Protein AF-A0A8J7W225-F1 (afdb_monomer_lite)

Structure (mmCIF, N/CA/C/O backbone):
data_AF-A0A8J7W225-F1
#
_entry.id   AF-A0A8J7W225-F1
#
loop_
_atom_site.group_PDB
_atom_site.id
_atom_site.type_symbol
_atom_site.label_atom_id
_atom_site.label_alt_id
_atom_site.label_comp_id
_atom_site.label_asym_id
_atom_site.label_entity_id
_atom_site.label_seq_id
_atom_site.pdbx_PDB_ins_code
_atom_site.Cartn_x
_atom_site.Cartn_y
_atom_site.Cartn_z
_atom_site.occupancy
_atom_site.B_iso_or_equiv
_atom_site.auth_seq_id
_atom_site.auth_comp_id
_atom_site.auth_asym_id
_atom_site.auth_atom_id
_atom_site.pdbx_PDB_model_num
ATOM 1 N N . MET A 1 1 ? 78.471 -32.240 17.361 1.00 36.69 1 MET A N 1
ATOM 2 C CA . MET A 1 1 ? 79.040 -30.989 17.900 1.00 36.69 1 MET A CA 1
ATOM 3 C C . MET A 1 1 ? 78.633 -29.883 16.931 1.00 36.69 1 MET A C 1
ATOM 5 O O . MET A 1 1 ? 79.082 -29.925 15.800 1.00 36.69 1 MET A O 1
ATOM 9 N N . THR A 1 2 ? 77.518 -29.176 17.175 1.00 28.77 2 THR A N 1
ATOM 10 C CA . THR A 1 2 ? 77.484 -27.856 17.869 1.00 28.77 2 THR A CA 1
ATOM 11 C C . THR A 1 2 ? 78.394 -26.857 17.142 1.00 28.77 2 THR A C 1
ATOM 13 O O . THR A 1 2 ? 79.579 -27.136 17.047 1.00 28.77 2 THR A O 1
ATOM 16 N N . GLN A 1 3 ? 77.979 -25.720 16.586 1.00 33.47 3 GLN A N 1
ATOM 17 C CA . GLN A 1 3 ? 77.003 -24.682 16.960 1.00 33.47 3 GLN A CA 1
ATOM 18 C C . GLN A 1 3 ? 76.810 -23.796 15.699 1.00 33.47 3 GLN A C 1
ATOM 20 O O . GLN A 1 3 ? 77.748 -23.644 14.926 1.00 33.47 3 GLN A O 1
ATOM 25 N N . SER A 1 4 ? 75.589 -23.425 15.315 1.00 33.41 4 SER A N 1
ATOM 26 C CA . SER A 1 4 ? 74.851 -22.201 15.698 1.00 33.41 4 SER A CA 1
ATOM 27 C C . SER A 1 4 ? 75.332 -20.892 15.046 1.00 33.41 4 SER A C 1
ATOM 29 O O . SER A 1 4 ? 76.422 -20.417 15.329 1.00 33.41 4 SER A O 1
ATOM 31 N N . ASN A 1 5 ? 74.406 -20.316 14.265 1.00 32.66 5 ASN A N 1
ATOM 32 C CA . ASN A 1 5 ? 74.016 -18.904 14.113 1.00 32.66 5 ASN A CA 1
ATOM 33 C C . ASN A 1 5 ? 75.062 -17.806 13.845 1.00 32.66 5 ASN A C 1
ATOM 35 O O . ASN A 1 5 ? 75.931 -17.542 14.665 1.00 32.66 5 ASN A O 1
ATOM 39 N N . ASN A 1 6 ? 74.783 -16.985 12.820 1.00 37.09 6 ASN A N 1
ATOM 40 C CA . ASN A 1 6 ? 74.367 -15.603 13.088 1.00 37.09 6 ASN A CA 1
ATOM 41 C C . ASN A 1 6 ? 73.538 -14.988 11.951 1.00 37.09 6 ASN A C 1
ATOM 43 O O . ASN A 1 6 ? 73.959 -14.885 10.802 1.00 37.09 6 ASN A O 1
ATOM 47 N N . ILE A 1 7 ? 72.335 -14.586 12.353 1.00 37.78 7 ILE A N 1
ATOM 48 C CA . ILE A 1 7 ? 71.369 -13.740 11.664 1.00 37.78 7 ILE A CA 1
ATOM 49 C C . ILE A 1 7 ? 71.876 -12.299 11.722 1.00 37.78 7 ILE A C 1
ATOM 51 O O . ILE A 1 7 ? 72.241 -11.833 12.795 1.00 37.78 7 ILE A O 1
ATOM 55 N N . SER A 1 8 ? 71.804 -11.596 10.595 1.00 33.78 8 SER A N 1
ATOM 56 C CA . SER A 1 8 ? 71.647 -10.140 10.555 1.00 33.78 8 SER A CA 1
ATOM 57 C C . SER A 1 8 ? 70.844 -9.795 9.311 1.00 33.78 8 SER A C 1
ATOM 59 O O . SER A 1 8 ? 71.401 -9.446 8.274 1.00 33.78 8 SER A O 1
ATOM 61 N N . VAL A 1 9 ? 69.521 -9.926 9.400 1.00 36.88 9 VAL A N 1
ATOM 62 C CA . VAL A 1 9 ? 68.642 -9.161 8.516 1.00 36.88 9 VAL A CA 1
ATOM 63 C C . VAL A 1 9 ? 67.984 -8.105 9.378 1.00 36.88 9 VAL A C 1
ATOM 65 O O . VAL A 1 9 ? 67.333 -8.392 10.379 1.00 36.88 9 VAL A O 1
ATOM 68 N N . ASN A 1 10 ? 68.314 -6.881 8.995 1.00 33.72 10 ASN A N 1
ATOM 69 C CA . ASN A 1 10 ? 68.027 -5.628 9.646 1.00 33.72 10 ASN A CA 1
ATOM 70 C C . ASN A 1 10 ? 66.520 -5.446 9.864 1.00 33.72 10 ASN A C 1
ATOM 72 O O . ASN A 1 10 ? 65.720 -5.556 8.937 1.00 33.72 10 ASN A O 1
ATOM 76 N N . THR A 1 11 ? 66.176 -5.163 11.113 1.00 36.44 11 THR A N 1
ATOM 77 C CA . THR A 1 11 ? 64.874 -4.714 11.587 1.00 36.44 11 THR A CA 1
ATOM 78 C C . THR A 1 11 ? 64.610 -3.304 11.084 1.00 36.44 11 THR A C 1
ATOM 80 O O . THR A 1 11 ? 65.282 -2.375 11.525 1.00 36.44 11 THR A O 1
ATOM 83 N N . ASN A 1 12 ? 63.656 -3.166 10.168 1.00 41.22 12 ASN A N 1
ATOM 84 C CA . ASN A 1 12 ? 62.709 -2.055 10.038 1.00 41.22 12 ASN A CA 1
ATOM 85 C C . ASN A 1 12 ? 62.192 -2.063 8.605 1.00 41.22 12 ASN A C 1
ATOM 87 O O . ASN A 1 12 ? 62.913 -1.647 7.709 1.00 41.22 12 ASN A O 1
ATOM 91 N N . GLU A 1 13 ? 60.962 -2.541 8.408 1.00 35.50 13 GLU A N 1
ATOM 92 C CA . GLU A 1 13 ? 59.914 -1.791 7.709 1.00 35.50 13 GLU A CA 1
ATOM 93 C C . GLU A 1 13 ? 58.644 -2.646 7.552 1.00 35.50 13 GLU A C 1
ATOM 95 O O . GLU A 1 13 ? 58.595 -3.623 6.812 1.00 35.50 13 GLU A O 1
ATOM 100 N N . ILE A 1 14 ? 57.602 -2.170 8.245 1.00 39.72 14 ILE A N 1
ATOM 101 C CA . ILE A 1 14 ? 56.177 -2.301 7.916 1.00 39.72 14 ILE A CA 1
ATOM 102 C C . ILE A 1 14 ? 55.506 -3.618 8.354 1.00 39.72 14 ILE A C 1
ATOM 104 O O . ILE A 1 14 ? 55.041 -4.424 7.553 1.00 39.72 14 ILE A O 1
ATOM 108 N N . GLU A 1 15 ? 55.317 -3.760 9.668 1.00 39.66 15 GLU A N 1
ATOM 109 C CA . GLU A 1 15 ? 54.070 -4.337 10.176 1.00 39.66 15 GLU A CA 1
ATOM 110 C C . GLU A 1 15 ? 52.967 -3.272 10.061 1.00 39.66 15 GLU A C 1
ATOM 112 O O . GLU A 1 15 ? 53.004 -2.243 10.735 1.00 39.66 15 GLU A O 1
ATOM 117 N N . GLN A 1 16 ? 51.964 -3.517 9.218 1.00 41.66 16 GLN A N 1
ATOM 118 C CA . GLN A 1 16 ? 50.632 -2.947 9.410 1.00 41.66 16 GLN A CA 1
ATOM 119 C C . GLN A 1 16 ? 49.623 -4.102 9.412 1.00 41.66 16 GLN A C 1
ATOM 121 O O . GLN A 1 16 ? 49.577 -4.867 8.445 1.00 41.66 16 GLN A O 1
ATOM 126 N N . PRO A 1 17 ? 48.852 -4.286 10.499 1.00 38.38 17 PRO A N 1
ATOM 127 C CA . PRO A 1 17 ? 47.959 -5.425 10.641 1.00 38.38 17 PRO A CA 1
ATOM 128 C C . PRO A 1 17 ? 46.826 -5.354 9.615 1.00 38.38 17 PRO A C 1
ATOM 130 O O . PRO A 1 17 ? 46.255 -4.294 9.354 1.00 38.38 17 PRO A O 1
ATOM 133 N N . LEU A 1 18 ? 46.495 -6.518 9.053 1.00 40.72 18 LEU A N 1
ATOM 134 C CA . LEU A 1 18 ? 45.357 -6.738 8.170 1.00 40.72 18 LEU A CA 1
ATOM 135 C C . LEU A 1 18 ? 44.075 -6.310 8.906 1.00 40.72 18 LEU A C 1
ATOM 137 O O . LEU A 1 18 ? 43.587 -7.014 9.789 1.00 40.72 18 LEU A O 1
ATOM 141 N N . ASN A 1 19 ? 43.568 -5.121 8.578 1.00 47.88 19 ASN A N 1
ATOM 142 C CA . ASN A 1 19 ? 42.389 -4.525 9.196 1.00 47.88 19 ASN A CA 1
ATOM 143 C C . ASN A 1 19 ? 41.147 -5.397 8.923 1.00 47.88 19 ASN A C 1
ATOM 145 O O . ASN A 1 19 ? 40.549 -5.343 7.847 1.00 47.88 19 ASN A O 1
ATOM 149 N N . GLN A 1 20 ? 40.782 -6.221 9.907 1.00 55.41 20 GLN A N 1
ATOM 150 C CA . GLN A 1 20 ? 39.691 -7.200 9.857 1.00 55.41 20 GLN A CA 1
ATOM 151 C C . GLN A 1 20 ? 38.282 -6.580 9.775 1.00 55.41 20 GLN A C 1
ATOM 153 O O . GLN A 1 20 ? 37.309 -7.318 9.623 1.00 55.41 20 GLN A O 1
ATOM 158 N N . GLU A 1 21 ? 38.137 -5.253 9.809 1.00 46.09 21 GLU A N 1
ATOM 159 C CA . GLU A 1 21 ? 36.829 -4.592 9.681 1.00 46.09 21 GLU A CA 1
ATOM 160 C C . GLU A 1 21 ? 36.397 -4.339 8.226 1.00 46.09 21 GLU A C 1
ATOM 162 O O . GLU A 1 21 ? 35.201 -4.294 7.934 1.00 46.09 21 GLU A O 1
ATOM 167 N N . ASN A 1 22 ? 37.336 -4.292 7.275 1.00 48.97 22 ASN A N 1
ATOM 168 C CA . ASN A 1 22 ? 37.035 -3.980 5.870 1.00 48.97 22 ASN A CA 1
ATOM 169 C C . ASN A 1 22 ? 36.582 -5.195 5.037 1.00 48.97 22 ASN A C 1
ATOM 171 O O . ASN A 1 22 ? 36.203 -5.043 3.879 1.00 48.97 22 ASN A O 1
ATOM 175 N N . ALA A 1 23 ? 36.586 -6.403 5.607 1.00 44.16 23 ALA A N 1
ATOM 176 C CA . ALA A 1 23 ? 36.160 -7.619 4.907 1.00 44.16 23 ALA A CA 1
ATOM 177 C C . ALA A 1 23 ? 34.640 -7.873 4.978 1.00 44.16 23 ALA A C 1
ATOM 179 O O . ALA A 1 23 ? 34.122 -8.696 4.226 1.00 44.16 23 ALA A O 1
ATOM 180 N N . LYS A 1 24 ? 33.903 -7.171 5.854 1.00 44.31 24 LYS A N 1
ATOM 181 C CA . LYS A 1 24 ? 32.437 -7.318 5.964 1.00 44.31 24 LYS A CA 1
ATOM 182 C C . LYS A 1 24 ? 31.653 -6.471 4.958 1.00 44.31 24 LYS A C 1
ATOM 184 O O . LYS A 1 24 ? 30.505 -6.799 4.677 1.00 44.31 24 LYS A O 1
ATOM 189 N N . SER A 1 25 ? 32.248 -5.418 4.396 1.00 48.47 25 SER A N 1
ATOM 190 C CA . SER A 1 25 ? 31.583 -4.540 3.419 1.00 48.47 25 SER A CA 1
ATOM 191 C C . SER A 1 25 ? 31.638 -5.070 1.981 1.00 48.47 25 SER A C 1
ATOM 193 O O . SER A 1 25 ? 30.821 -4.667 1.161 1.00 48.47 25 SER A O 1
ATOM 195 N N . ALA A 1 26 ? 32.543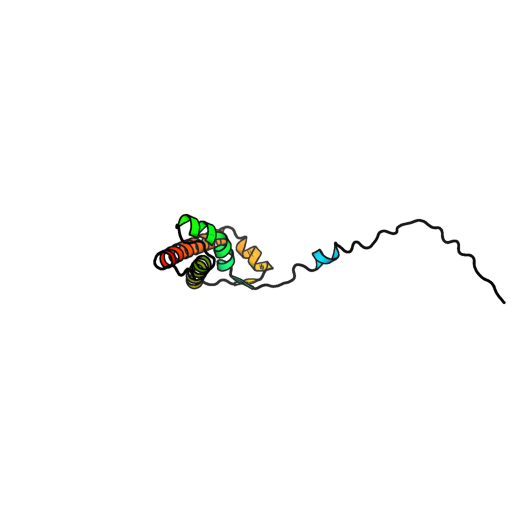 -6.008 1.680 1.00 51.38 26 ALA A N 1
ATOM 196 C CA . ALA A 1 26 ? 32.718 -6.596 0.347 1.00 51.38 26 ALA A CA 1
ATOM 197 C C . ALA A 1 26 ? 31.839 -7.837 0.071 1.00 51.38 26 ALA A C 1
ATOM 199 O O . ALA A 1 26 ? 31.936 -8.428 -1.000 1.00 51.38 26 ALA A O 1
ATOM 200 N N . LEU A 1 27 ? 30.990 -8.244 1.023 1.00 47.28 27 LEU A N 1
ATOM 201 C CA . LEU A 1 27 ? 30.049 -9.368 0.875 1.00 47.28 27 LEU A CA 1
ATOM 202 C C . LEU A 1 27 ? 28.605 -8.920 0.595 1.00 47.28 27 LEU A C 1
ATOM 204 O O . LEU A 1 27 ? 27.709 -9.759 0.524 1.00 47.28 27 LEU A O 1
ATOM 208 N N . PHE A 1 28 ? 28.363 -7.617 0.439 1.00 54.81 28 PHE A N 1
ATOM 209 C CA . PHE A 1 28 ? 27.052 -7.094 0.064 1.00 54.81 28 PHE A CA 1
ATOM 2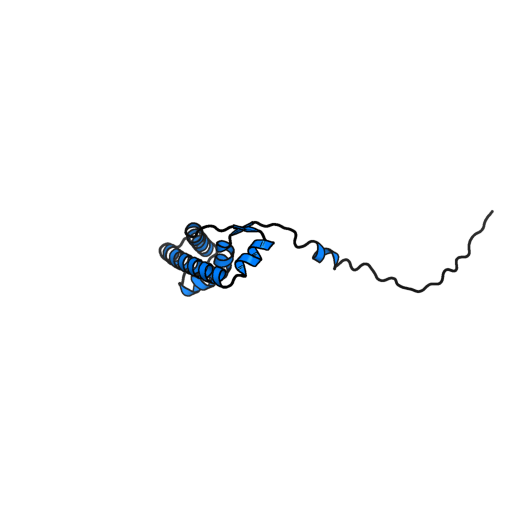10 C C . PHE A 1 28 ? 26.964 -6.838 -1.447 1.00 54.81 28 PHE A C 1
ATOM 212 O O . PHE A 1 28 ? 27.900 -6.328 -2.053 1.00 54.81 28 PHE A O 1
ATOM 219 N N . ASP A 1 29 ? 25.794 -7.160 -2.002 1.00 53.66 29 ASP A N 1
ATOM 220 C CA . ASP A 1 29 ? 25.307 -6.877 -3.362 1.00 53.66 29 ASP A CA 1
ATOM 221 C C . ASP A 1 29 ? 25.599 -7.875 -4.495 1.00 53.66 29 ASP A C 1
ATOM 223 O O . ASP A 1 29 ? 25.889 -7.496 -5.625 1.00 53.66 29 ASP A O 1
ATOM 227 N N . GLN A 1 30 ? 25.332 -9.166 -4.253 1.00 52.91 30 GLN A N 1
ATOM 228 C CA . GLN A 1 30 ? 24.813 -10.055 -5.313 1.00 52.91 30 GLN A CA 1
ATOM 229 C C . GLN A 1 30 ? 23.583 -10.872 -4.879 1.00 52.91 30 GLN A C 1
ATOM 231 O O . GLN A 1 30 ? 23.430 -12.041 -5.228 1.00 52.91 30 GLN A O 1
ATOM 236 N N . HIS A 1 31 ? 22.657 -10.265 -4.132 1.00 60.59 31 HIS A N 1
ATOM 237 C CA . HIS A 1 31 ? 21.336 -10.864 -3.933 1.00 60.59 31 HIS A CA 1
ATOM 238 C C . HIS A 1 31 ? 20.353 -10.323 -4.971 1.00 60.59 31 HIS A C 1
ATOM 240 O O . HIS A 1 31 ? 19.784 -9.247 -4.804 1.00 60.59 31 HIS A O 1
ATOM 246 N N . HIS A 1 32 ? 20.134 -11.106 -6.029 1.00 66.88 32 HIS A N 1
ATOM 247 C CA . HIS A 1 32 ? 19.057 -10.897 -6.995 1.00 66.88 32 HIS A CA 1
ATOM 248 C C . HIS A 1 32 ? 17.703 -11.135 -6.308 1.00 66.88 32 HIS A C 1
ATOM 250 O O . HIS A 1 32 ? 17.134 -12.225 -6.375 1.00 66.88 32 HIS A O 1
ATOM 256 N N . SER A 1 33 ? 17.218 -10.141 -5.565 1.00 76.69 33 SER A N 1
ATOM 257 C CA . SER A 1 33 ? 15.933 -10.215 -4.873 1.00 76.69 33 SER A CA 1
ATOM 258 C C . SER A 1 33 ? 14.805 -9.776 -5.802 1.00 76.69 33 SER A C 1
ATOM 260 O O . SER A 1 33 ? 14.922 -8.793 -6.539 1.00 76.69 33 SER A O 1
ATOM 262 N N . LEU A 1 34 ? 13.713 -10.540 -5.788 1.00 83.31 34 LEU A N 1
ATOM 263 C CA . LEU A 1 34 ? 12.481 -10.207 -6.490 1.00 83.31 34 LEU A CA 1
ATOM 264 C C . LEU A 1 34 ? 11.659 -9.258 -5.612 1.00 83.31 34 LEU A C 1
ATOM 266 O O . LEU A 1 34 ? 11.375 -9.570 -4.458 1.00 83.31 34 LEU A O 1
ATOM 270 N N . VAL A 1 35 ? 11.268 -8.110 -6.157 1.00 84.38 35 VAL A N 1
ATOM 271 C CA . VAL A 1 35 ? 10.614 -7.033 -5.407 1.00 84.38 35 VAL A CA 1
ATOM 272 C C . VAL A 1 35 ? 9.348 -6.591 -6.123 1.00 84.38 35 VAL A C 1
ATOM 274 O O . VAL A 1 35 ? 9.395 -6.274 -7.308 1.00 84.38 35 VAL A O 1
ATOM 277 N N . ASN A 1 36 ? 8.223 -6.522 -5.405 1.00 88.69 36 ASN A N 1
ATOM 278 C CA . ASN A 1 36 ? 7.017 -5.868 -5.908 1.00 88.69 36 ASN A CA 1
ATOM 279 C C . ASN A 1 36 ? 7.161 -4.347 -5.769 1.00 88.69 36 ASN A C 1
ATOM 281 O O . ASN A 1 36 ? 7.250 -3.821 -4.661 1.00 88.69 36 ASN A O 1
ATOM 285 N N . VAL A 1 37 ? 7.142 -3.632 -6.892 1.00 86.25 37 VAL A N 1
ATOM 286 C CA . VAL A 1 37 ? 7.267 -2.167 -6.921 1.00 86.25 37 VAL A CA 1
ATOM 287 C C . VAL A 1 37 ? 6.148 -1.496 -6.121 1.00 86.25 37 VAL A C 1
ATOM 289 O O . VAL A 1 37 ? 6.407 -0.559 -5.367 1.00 86.25 37 VAL A O 1
ATOM 292 N N . ALA A 1 38 ? 4.914 -1.996 -6.240 1.00 90.06 38 ALA A N 1
ATOM 293 C CA . ALA A 1 38 ? 3.774 -1.452 -5.508 1.00 90.06 38 ALA A CA 1
ATOM 294 C C . ALA A 1 38 ? 3.932 -1.642 -3.993 1.00 90.06 38 ALA A C 1
ATOM 296 O O . ALA A 1 38 ? 3.558 -0.761 -3.227 1.00 90.06 38 ALA A O 1
ATOM 297 N N . GLU A 1 39 ? 4.533 -2.751 -3.557 1.00 91.75 39 GLU A N 1
ATOM 298 C CA . GLU A 1 39 ? 4.766 -3.041 -2.140 1.00 91.75 39 GLU A CA 1
ATOM 299 C C . GLU A 1 39 ? 5.798 -2.101 -1.516 1.00 91.75 39 GLU A C 1
ATOM 301 O O . GLU A 1 39 ? 5.590 -1.630 -0.399 1.00 91.75 39 GLU A O 1
ATOM 306 N N . VAL A 1 40 ? 6.872 -1.780 -2.243 1.00 89.31 40 VAL A N 1
ATOM 307 C CA . VAL A 1 40 ? 7.875 -0.802 -1.789 1.00 89.31 40 VAL A CA 1
ATOM 308 C C . VAL A 1 40 ? 7.213 0.552 -1.548 1.00 89.31 40 VAL A C 1
ATOM 310 O O . VAL A 1 40 ? 7.293 1.096 -0.449 1.00 89.31 40 VAL A O 1
ATOM 313 N N . ILE A 1 41 ? 6.487 1.058 -2.546 1.00 91.00 41 ILE A N 1
ATOM 314 C CA . ILE A 1 41 ? 5.841 2.373 -2.467 1.00 91.00 41 ILE A CA 1
ATOM 315 C C . ILE A 1 41 ? 4.728 2.371 -1.408 1.00 91.00 41 ILE A C 1
ATOM 317 O O . ILE A 1 41 ? 4.590 3.332 -0.654 1.00 91.00 41 ILE A O 1
ATOM 321 N N . ALA A 1 42 ? 3.946 1.293 -1.303 1.00 94.62 42 ALA A N 1
ATOM 322 C CA . ALA A 1 42 ? 2.883 1.190 -0.307 1.00 94.62 42 ALA A CA 1
ATOM 323 C C . ALA A 1 42 ? 3.444 1.244 1.120 1.00 94.62 42 ALA A C 1
ATOM 325 O O . ALA A 1 42 ? 2.925 1.996 1.942 1.00 94.62 42 ALA A O 1
ATOM 326 N N . LYS A 1 43 ? 4.538 0.523 1.401 1.00 94.69 43 LYS A N 1
ATOM 327 C CA . LYS A 1 43 ? 5.215 0.561 2.708 1.00 94.69 43 LYS A CA 1
ATOM 328 C C . LYS A 1 43 ? 5.805 1.936 3.025 1.00 94.69 43 LYS A C 1
ATOM 330 O O . LYS A 1 43 ? 5.757 2.352 4.177 1.00 94.69 43 LYS A O 1
ATOM 335 N N . GLU A 1 44 ? 6.310 2.660 2.026 1.00 93.56 44 GLU A N 1
ATOM 336 C CA . GLU A 1 44 ? 6.793 4.038 2.206 1.00 93.56 44 GLU A CA 1
ATOM 337 C C . GLU A 1 44 ? 5.659 5.024 2.540 1.00 93.56 44 GLU A C 1
ATOM 339 O O . GLU A 1 44 ? 5.866 5.970 3.300 1.00 93.56 44 GLU A O 1
ATOM 344 N N . LYS A 1 45 ? 4.460 4.826 1.976 1.00 96.00 45 LYS A N 1
ATOM 345 C CA . LYS A 1 45 ? 3.352 5.797 2.053 1.00 96.00 45 LYS A CA 1
ATOM 346 C C . LYS A 1 45 ? 2.292 5.495 3.104 1.00 96.00 45 LYS A C 1
ATOM 348 O O . LYS A 1 45 ? 1.583 6.415 3.516 1.00 96.00 45 LYS A O 1
ATOM 353 N N . VAL A 1 46 ? 2.158 4.244 3.543 1.00 97.88 46 VAL A N 1
ATOM 354 C CA . VAL A 1 46 ? 1.040 3.802 4.393 1.00 97.88 46 VAL A CA 1
ATOM 355 C C . VAL A 1 46 ? 0.900 4.631 5.669 1.00 97.88 46 VAL A C 1
ATOM 357 O O . VAL A 1 46 ? -0.203 5.079 5.968 1.00 97.88 46 VAL A O 1
ATOM 360 N N . SER A 1 47 ? 1.998 4.931 6.367 1.00 97.75 47 SER A N 1
ATOM 361 C CA . SER A 1 47 ? 1.958 5.684 7.628 1.00 97.75 47 SER A CA 1
ATOM 362 C C . SER A 1 47 ? 1.420 7.105 7.443 1.00 97.75 47 SER A C 1
ATOM 364 O O . SER A 1 47 ? 0.633 7.593 8.254 1.00 97.75 47 SER A O 1
ATOM 366 N N . GLU A 1 48 ? 1.808 7.772 6.351 1.00 97.81 48 GLU A N 1
ATOM 367 C CA . GLU A 1 48 ? 1.323 9.113 6.013 1.00 97.81 48 GLU A CA 1
ATOM 368 C C . GLU A 1 48 ? -0.181 9.092 5.704 1.00 97.81 48 GLU A C 1
ATOM 370 O O . GLU A 1 48 ? -0.935 9.948 6.176 1.00 97.81 48 GLU A O 1
ATOM 375 N N . VAL A 1 49 ? -0.626 8.097 4.931 1.00 98.12 49 VAL A N 1
ATOM 376 C CA . VAL A 1 49 ? -2.029 7.959 4.528 1.00 98.12 49 VAL A CA 1
ATOM 377 C C . VAL A 1 49 ? -2.915 7.576 5.715 1.00 98.12 49 VAL A C 1
ATOM 379 O O . VAL A 1 49 ? -3.958 8.199 5.890 1.00 98.12 49 VAL A O 1
ATOM 382 N N . ILE A 1 50 ? -2.504 6.625 6.560 1.00 98.00 50 ILE A N 1
ATOM 383 C CA . ILE A 1 50 ? -3.231 6.235 7.782 1.00 98.00 50 ILE A CA 1
ATOM 384 C C . ILE A 1 50 ? -3.449 7.447 8.685 1.00 98.00 50 ILE A C 1
ATOM 386 O O . ILE A 1 50 ? -4.581 7.712 9.091 1.00 98.00 50 ILE A O 1
ATOM 390 N N . LYS A 1 51 ? -2.392 8.235 8.924 1.00 97.81 51 LYS A N 1
ATOM 391 C CA . LYS A 1 51 ? -2.474 9.445 9.746 1.00 97.81 51 LYS A CA 1
ATOM 392 C C . LYS A 1 51 ? -3.425 10.481 9.149 1.00 97.81 51 LYS A C 1
ATOM 394 O O . LYS A 1 51 ? -4.240 11.044 9.869 1.00 97.81 51 LYS A O 1
ATOM 399 N N . ARG A 1 52 ? -3.346 10.725 7.835 1.00 97.75 52 ARG A N 1
ATOM 400 C CA . ARG A 1 52 ? -4.221 11.684 7.135 1.00 97.75 52 ARG A CA 1
ATOM 401 C C . ARG A 1 52 ? -5.687 11.249 7.125 1.00 97.75 52 ARG A C 1
ATOM 403 O O . ARG A 1 52 ? -6.567 12.098 7.179 1.00 97.75 52 ARG A O 1
ATOM 410 N N . MET A 1 53 ? -5.939 9.947 7.025 1.00 97.56 53 MET A N 1
ATOM 411 C CA . MET A 1 53 ? -7.285 9.368 7.000 1.00 97.56 53 MET A CA 1
ATOM 412 C C . MET A 1 53 ? -7.850 9.102 8.404 1.00 97.56 53 MET A C 1
ATOM 414 O O . MET A 1 53 ? -8.999 8.664 8.520 1.00 97.56 53 MET A O 1
ATOM 418 N N . GLU A 1 54 ? -7.066 9.371 9.455 1.00 96.56 54 GLU A N 1
ATOM 419 C CA . GLU A 1 54 ? -7.414 9.137 10.861 1.00 96.56 54 GLU A CA 1
ATOM 420 C C . GLU A 1 54 ? -7.883 7.691 11.095 1.00 96.56 54 GLU A C 1
ATOM 422 O O . GLU A 1 54 ? -8.947 7.437 11.665 1.00 96.56 54 GLU A O 1
ATOM 427 N N . VAL A 1 55 ? -7.120 6.735 10.561 1.00 96.19 55 VAL A N 1
ATOM 428 C CA . VAL A 1 55 ? -7.293 5.297 10.817 1.00 96.19 55 VAL A CA 1
ATOM 429 C C . VAL A 1 55 ? -6.388 4.899 11.983 1.00 96.19 55 VAL A C 1
ATOM 431 O O . VAL A 1 55 ? -5.362 5.535 12.213 1.00 96.19 55 VAL A O 1
ATOM 434 N N . CYS A 1 56 ? -6.754 3.851 12.724 1.00 96.19 56 CYS A N 1
ATOM 435 C CA . CYS A 1 56 ? -5.868 3.260 13.725 1.00 96.19 56 CYS A CA 1
ATOM 436 C C . CYS A 1 56 ? -4.532 2.842 13.089 1.00 96.19 56 CYS A C 1
ATOM 438 O O . CYS A 1 56 ? -4.509 2.222 12.026 1.00 96.19 56 CYS A O 1
ATOM 440 N N . ASP A 1 57 ? -3.429 3.165 13.756 1.00 95.62 57 ASP A N 1
ATOM 441 C CA . ASP A 1 57 ? -2.055 2.932 13.309 1.00 95.62 57 ASP A CA 1
ATOM 442 C C . ASP A 1 57 ? -1.405 1.702 13.963 1.00 95.62 57 ASP A C 1
ATOM 444 O O . ASP A 1 57 ? -0.192 1.506 13.868 1.00 95.62 57 ASP A O 1
ATOM 448 N N . CYS A 1 58 ? -2.198 0.825 14.594 1.00 96.25 58 CYS A N 1
ATOM 449 C CA . CYS A 1 58 ? -1.674 -0.434 15.110 1.00 96.25 58 CYS A CA 1
ATOM 450 C C . CYS A 1 58 ? -1.145 -1.320 13.968 1.00 96.25 58 CYS A C 1
ATOM 452 O O . CYS A 1 58 ? -1.534 -1.187 12.801 1.00 96.25 58 CYS A O 1
ATOM 454 N N . SER A 1 59 ? -0.256 -2.257 14.305 1.00 95.69 59 SER A N 1
ATOM 455 C CA . SER A 1 59 ? 0.374 -3.149 13.325 1.00 95.69 59 SER A CA 1
ATOM 456 C C . SER A 1 59 ? -0.653 -3.927 12.501 1.00 95.69 59 SER A C 1
ATOM 458 O O . SER A 1 59 ? -0.488 -4.061 11.290 1.00 95.69 59 SER A O 1
ATOM 460 N N . LYS A 1 60 ? -1.742 -4.386 13.128 1.00 95.62 60 LYS A N 1
ATOM 461 C CA . LYS A 1 60 ? -2.796 -5.142 12.450 1.00 95.62 60 LYS A CA 1
ATOM 462 C C . LYS A 1 60 ? -3.596 -4.291 11.471 1.00 95.62 60 LYS A C 1
ATOM 464 O O . LYS A 1 60 ? -3.655 -4.641 10.300 1.00 95.62 60 LYS A O 1
ATOM 469 N N . CYS A 1 61 ? -4.098 -3.130 11.896 1.00 97.06 61 CYS A N 1
ATOM 470 C CA . CYS A 1 61 ? -4.796 -2.201 11.002 1.00 97.06 61 CYS A CA 1
ATOM 471 C C . CYS A 1 61 ? -3.897 -1.741 9.844 1.00 97.06 61 CYS A C 1
ATOM 473 O O . CYS A 1 61 ? -4.347 -1.669 8.704 1.00 97.06 61 CYS A O 1
ATOM 475 N N . THR A 1 62 ? -2.610 -1.502 10.107 1.00 97.56 62 THR A N 1
ATOM 476 C CA . THR A 1 62 ? -1.635 -1.162 9.060 1.00 97.56 62 THR A CA 1
ATOM 477 C C . THR A 1 62 ? -1.473 -2.299 8.050 1.00 97.56 62 THR A C 1
ATOM 479 O O . THR A 1 62 ? -1.493 -2.060 6.841 1.00 97.56 62 THR A O 1
ATOM 482 N N . ASN A 1 63 ? -1.359 -3.539 8.527 1.00 97.38 63 ASN A N 1
ATOM 483 C CA . ASN A 1 63 ? -1.255 -4.716 7.669 1.00 97.38 63 ASN A CA 1
ATOM 484 C C . ASN A 1 63 ? -2.538 -4.968 6.872 1.00 97.38 63 ASN A C 1
ATOM 486 O O . ASN A 1 63 ? -2.445 -5.295 5.692 1.00 97.38 63 ASN A O 1
ATOM 490 N N . ASP A 1 64 ? -3.713 -4.761 7.464 1.00 97.69 64 ASP A N 1
ATOM 491 C CA . ASP A 1 64 ? -5.000 -4.893 6.776 1.00 97.69 64 ASP A CA 1
ATOM 492 C C . ASP A 1 64 ? -5.139 -3.847 5.661 1.00 97.69 64 ASP A C 1
ATOM 494 O O . ASP A 1 64 ? -5.526 -4.181 4.538 1.00 97.69 64 ASP A O 1
ATOM 498 N N . VAL A 1 65 ? -4.750 -2.592 5.926 1.00 98.25 65 VAL A N 1
ATOM 499 C CA . VAL A 1 65 ? -4.713 -1.528 4.908 1.00 98.25 65 VAL A CA 1
ATOM 500 C C . VAL A 1 65 ? -3.771 -1.910 3.765 1.00 98.25 65 VAL A C 1
ATOM 502 O O . VAL A 1 65 ? -4.152 -1.809 2.597 1.00 98.25 65 VAL A O 1
ATOM 505 N N . LEU A 1 66 ? -2.557 -2.372 4.082 1.00 97.88 66 LEU A N 1
ATOM 506 C CA . LEU A 1 66 ? -1.591 -2.818 3.077 1.00 97.88 66 LEU A CA 1
ATOM 507 C C . LEU A 1 66 ? -2.127 -3.999 2.267 1.00 97.88 66 LEU A C 1
ATOM 509 O O . LEU A 1 66 ? -2.046 -3.971 1.043 1.00 97.88 66 LEU A O 1
ATOM 513 N N . ALA A 1 67 ? -2.696 -5.012 2.920 1.00 97.62 67 ALA A N 1
ATOM 514 C CA . ALA A 1 67 ? -3.222 -6.201 2.264 1.00 97.62 67 ALA A CA 1
ATOM 515 C C . ALA A 1 67 ? -4.352 -5.848 1.290 1.00 97.62 67 ALA A C 1
ATOM 517 O O . ALA A 1 67 ? -4.317 -6.247 0.127 1.00 97.62 67 ALA A O 1
ATOM 518 N N . LEU A 1 68 ? -5.324 -5.045 1.731 1.00 97.75 68 LEU A N 1
ATOM 519 C CA . LEU A 1 68 ? -6.429 -4.594 0.886 1.00 97.75 68 LEU A CA 1
ATOM 520 C C . LEU A 1 68 ? -5.938 -3.752 -0.298 1.00 97.75 68 LEU A C 1
ATOM 522 O O . LEU A 1 68 ? -6.374 -3.973 -1.428 1.00 97.75 68 LEU A O 1
ATOM 526 N N . ALA A 1 69 ? -5.018 -2.814 -0.062 1.00 97.81 69 ALA A N 1
ATOM 527 C CA . ALA A 1 69 ? -4.478 -1.967 -1.120 1.00 97.81 69 ALA A CA 1
ATOM 528 C C . ALA A 1 69 ? -3.666 -2.777 -2.142 1.00 97.81 69 ALA A C 1
ATOM 530 O O . ALA A 1 69 ? -3.870 -2.632 -3.346 1.00 97.81 69 ALA A O 1
ATOM 531 N N . LEU A 1 70 ? -2.775 -3.657 -1.681 1.00 96.62 70 LEU A N 1
ATOM 532 C CA . LEU A 1 70 ? -1.904 -4.455 -2.546 1.00 96.62 70 LEU A CA 1
ATOM 533 C C . LEU A 1 70 ? -2.664 -5.509 -3.347 1.00 96.62 70 LEU A C 1
ATOM 535 O O . LEU A 1 70 ? -2.319 -5.732 -4.503 1.00 96.62 70 LEU A O 1
ATOM 539 N N . ASN A 1 71 ? -3.725 -6.092 -2.786 1.00 96.94 71 ASN A N 1
ATOM 540 C CA . ASN A 1 71 ? -4.597 -7.013 -3.518 1.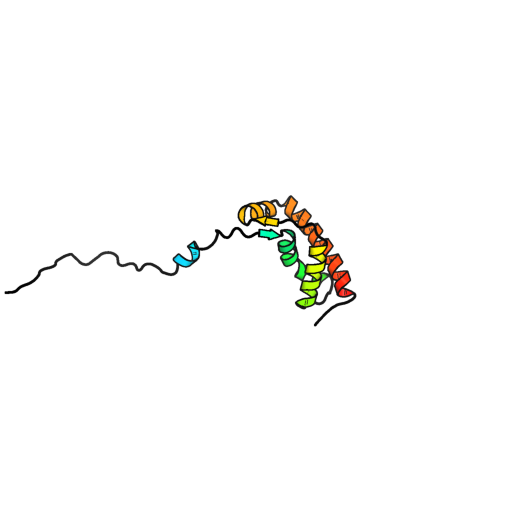00 96.94 71 ASN A CA 1
ATOM 541 C C . ASN A 1 71 ? -5.418 -6.314 -4.614 1.00 96.94 71 ASN A C 1
ATOM 543 O O . ASN A 1 71 ? -5.854 -6.963 -5.561 1.00 96.94 71 ASN A O 1
ATOM 547 N N . TYR A 1 72 ? -5.643 -5.002 -4.494 1.00 94.56 72 TYR A N 1
ATOM 548 C CA . TYR A 1 72 ? -6.358 -4.207 -5.495 1.00 94.56 72 TYR A CA 1
ATOM 549 C C . TYR A 1 72 ? -5.448 -3.722 -6.638 1.00 94.56 72 TYR A C 1
ATOM 551 O O . TYR A 1 72 ? -5.923 -3.432 -7.737 1.00 94.56 72 TYR A O 1
ATOM 559 N N . LEU A 1 73 ? -4.142 -3.604 -6.392 1.00 93.44 73 LEU A N 1
ATOM 560 C CA . LEU A 1 73 ? -3.183 -3.063 -7.351 1.00 93.44 73 LEU A CA 1
ATOM 561 C C . LEU A 1 73 ? -2.656 -4.147 -8.306 1.00 93.44 73 LEU A C 1
ATOM 563 O O . LEU A 1 73 ? -2.446 -5.289 -7.898 1.00 93.44 73 LEU A O 1
ATOM 567 N N . PRO A 1 74 ? -2.359 -3.803 -9.573 1.00 88.19 74 PRO A N 1
ATOM 568 C CA . PRO A 1 74 ? -1.662 -4.721 -10.464 1.00 88.19 74 PRO A CA 1
ATOM 569 C C . PRO A 1 74 ? -0.256 -5.012 -9.923 1.00 88.19 74 PRO A C 1
ATOM 571 O O . PRO A 1 74 ? 0.529 -4.094 -9.666 1.00 88.19 74 PRO A O 1
ATOM 574 N N . THR A 1 75 ? 0.086 -6.292 -9.776 1.00 85.12 75 THR A N 1
ATOM 575 C CA . THR A 1 75 ? 1.412 -6.698 -9.304 1.00 85.12 75 THR A CA 1
ATOM 576 C C . THR A 1 75 ? 2.469 -6.423 -10.370 1.00 85.12 75 THR A C 1
ATOM 578 O O . THR A 1 75 ? 2.303 -6.754 -11.546 1.00 85.12 75 THR A O 1
ATOM 581 N N . LYS A 1 76 ? 3.585 -5.809 -9.963 1.00 85.25 76 LYS A N 1
ATOM 582 C CA . LYS A 1 76 ? 4.756 -5.617 -10.825 1.00 85.25 76 LYS A CA 1
ATOM 583 C C . LYS A 1 76 ? 6.016 -5.972 -10.067 1.00 85.25 76 LYS A C 1
ATOM 585 O O . LYS A 1 76 ? 6.448 -5.225 -9.192 1.00 85.25 76 LYS A O 1
ATOM 590 N N . TYR A 1 77 ? 6.595 -7.108 -10.428 1.00 86.06 77 TYR A N 1
ATOM 591 C CA . TYR A 1 77 ? 7.825 -7.592 -9.831 1.00 86.06 77 TYR A CA 1
ATOM 592 C C . TYR A 1 77 ? 9.035 -7.236 -10.687 1.00 86.06 77 TYR A C 1
ATOM 594 O O . TYR A 1 77 ? 9.001 -7.341 -11.912 1.00 86.06 77 TYR A O 1
ATOM 602 N N . VAL A 1 78 ? 10.104 -6.819 -10.022 1.00 82.31 78 VAL A N 1
ATOM 603 C CA . VAL A 1 78 ? 11.383 -6.451 -10.624 1.00 82.31 78 VAL A CA 1
ATOM 604 C C . VAL A 1 78 ? 12.525 -7.050 -9.814 1.00 82.31 78 VAL A C 1
ATOM 606 O O . VAL A 1 78 ? 12.349 -7.397 -8.648 1.00 82.31 78 VAL A O 1
ATOM 609 N N . THR A 1 79 ? 13.697 -7.172 -10.422 1.00 81.75 79 THR A N 1
ATOM 610 C CA . THR A 1 79 ? 14.887 -7.732 -9.776 1.00 81.75 79 THR A CA 1
ATOM 611 C C . THR A 1 79 ? 15.867 -6.617 -9.417 1.00 81.75 79 THR A C 1
ATOM 613 O O . THR A 1 79 ? 15.896 -5.597 -10.098 1.00 81.75 79 THR A O 1
ATOM 616 N N . SER A 1 80 ? 16.613 -6.766 -8.320 1.00 69.69 80 SER A N 1
ATOM 617 C CA . SER A 1 80 ? 17.346 -5.700 -7.599 1.00 69.69 80 SER A CA 1
ATOM 618 C C . SER A 1 80 ? 18.060 -4.626 -8.444 1.00 69.69 80 SER A C 1
ATOM 620 O O . SER A 1 80 ? 17.974 -3.444 -8.099 1.00 69.69 80 SER A O 1
ATOM 622 N N . ASP A 1 81 ? 18.697 -4.987 -9.560 1.00 64.50 81 ASP A N 1
ATOM 623 C CA . ASP A 1 81 ? 19.481 -4.039 -10.371 1.00 64.50 81 ASP A CA 1
ATOM 624 C C . ASP A 1 81 ? 18.634 -3.319 -11.429 1.00 64.50 81 ASP A C 1
ATOM 626 O O . ASP A 1 81 ? 18.644 -2.089 -11.524 1.00 64.50 81 ASP A O 1
ATOM 630 N N . ALA A 1 82 ? 17.823 -4.065 -12.182 1.00 62.88 82 ALA A N 1
ATOM 631 C CA . ALA A 1 82 ? 16.921 -3.501 -13.188 1.00 62.88 82 ALA A CA 1
ATOM 632 C C . ALA A 1 82 ? 15.712 -2.793 -12.547 1.00 62.88 82 ALA A C 1
ATOM 634 O O . ALA A 1 82 ? 15.185 -1.812 -13.072 1.00 62.88 82 ALA A O 1
ATOM 635 N N . GLY A 1 83 ? 15.285 -3.264 -11.377 1.00 64.19 83 GLY A N 1
ATOM 636 C CA . GLY A 1 83 ? 14.160 -2.745 -10.612 1.00 64.19 83 GLY A CA 1
ATOM 637 C C . GLY A 1 83 ? 14.422 -1.389 -9.981 1.00 64.19 83 GLY A C 1
ATOM 638 O O . GLY A 1 83 ? 13.563 -0.512 -10.061 1.00 64.19 83 GLY A O 1
ATOM 639 N N . LYS A 1 84 ? 15.626 -1.170 -9.430 1.00 64.06 84 LYS A N 1
ATOM 640 C CA . LYS A 1 84 ? 16.051 0.164 -8.979 1.00 64.06 84 LYS A CA 1
ATOM 641 C C . LYS A 1 84 ? 16.007 1.167 -10.129 1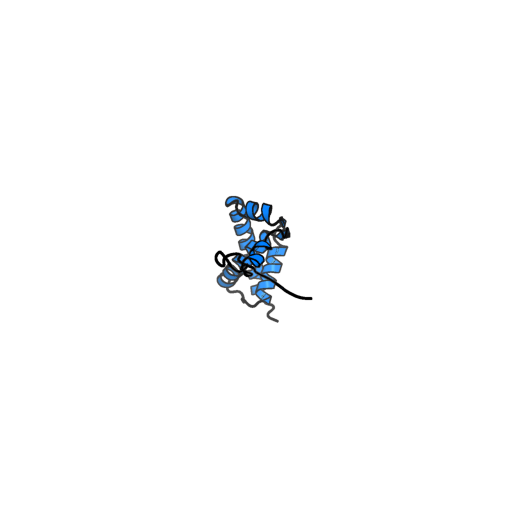.00 64.06 84 LYS A C 1
ATOM 643 O O . LYS A 1 84 ? 15.452 2.248 -9.964 1.00 64.06 84 LYS A O 1
ATOM 648 N N . GLN A 1 85 ? 16.525 0.793 -11.297 1.00 64.69 85 GLN A N 1
ATOM 649 C CA . GLN A 1 85 ? 16.527 1.656 -12.483 1.00 64.69 85 GLN A CA 1
ATOM 650 C C . GLN A 1 85 ? 15.105 1.933 -12.999 1.00 64.69 85 GLN A C 1
ATOM 652 O O . GLN A 1 85 ? 14.786 3.067 -13.350 1.00 64.69 85 GLN A O 1
ATOM 657 N N . TYR A 1 86 ? 14.215 0.936 -12.972 1.00 64.88 86 TYR A N 1
ATOM 658 C CA . TYR A 1 86 ? 12.807 1.102 -13.343 1.00 64.88 86 TYR A CA 1
ATOM 659 C C . TYR A 1 86 ? 12.064 2.072 -12.410 1.00 64.88 86 TYR A C 1
ATOM 661 O O . TYR A 1 86 ? 11.336 2.946 -12.879 1.00 64.88 86 TYR A O 1
ATOM 669 N N . ILE A 1 87 ? 12.294 1.976 -11.094 1.00 62.88 87 ILE A N 1
ATOM 670 C CA . ILE A 1 87 ? 11.738 2.910 -10.099 1.00 62.88 87 ILE A CA 1
ATOM 671 C C . ILE A 1 87 ? 12.339 4.320 -10.244 1.00 62.88 87 ILE A C 1
ATOM 673 O O . ILE A 1 87 ? 11.671 5.307 -9.944 1.00 62.88 87 ILE A O 1
ATOM 677 N N . GLN A 1 88 ? 13.576 4.448 -10.726 1.00 60.41 88 GLN A N 1
ATOM 678 C CA . GLN A 1 88 ? 14.235 5.744 -10.935 1.00 60.41 88 GLN A CA 1
ATOM 679 C C . GLN A 1 88 ? 13.684 6.541 -12.129 1.00 60.41 88 GLN A C 1
ATOM 681 O O . GLN A 1 88 ? 13.943 7.743 -12.225 1.00 60.41 88 GLN A O 1
ATOM 686 N N . LEU A 1 89 ? 12.888 5.937 -13.019 1.00 62.72 89 LEU A N 1
ATOM 687 C CA . LEU A 1 89 ? 12.177 6.688 -14.055 1.00 62.72 89 LEU A CA 1
ATOM 688 C C . LEU A 1 89 ? 11.064 7.524 -13.400 1.00 62.72 89 LEU A C 1
ATOM 690 O O . LEU A 1 89 ? 9.953 7.047 -13.176 1.00 62.72 89 LEU A O 1
ATOM 694 N N . ASN A 1 90 ? 11.364 8.794 -13.110 1.00 61.75 90 ASN A N 1
ATOM 695 C CA . ASN A 1 90 ? 10.502 9.733 -12.374 1.00 61.75 90 ASN A CA 1
ATOM 696 C C . ASN A 1 90 ? 9.030 9.759 -12.837 1.00 61.75 90 ASN A C 1
ATOM 698 O O . ASN A 1 90 ? 8.129 9.891 -12.010 1.00 61.75 90 ASN A O 1
ATOM 702 N N . ALA A 1 91 ? 8.766 9.609 -14.140 1.00 63.03 91 ALA A N 1
ATOM 703 C CA . ALA A 1 91 ? 7.402 9.554 -14.673 1.00 63.03 91 ALA A CA 1
ATOM 704 C C . ALA A 1 91 ? 6.657 8.267 -14.263 1.00 63.03 91 ALA A C 1
ATOM 706 O O . ALA A 1 91 ? 5.508 8.331 -13.830 1.00 63.03 91 ALA A O 1
ATOM 707 N N . TYR A 1 92 ? 7.332 7.116 -14.339 1.00 67.94 92 TYR A N 1
ATOM 708 C CA . TYR A 1 92 ? 6.784 5.816 -13.946 1.00 67.94 92 TYR A CA 1
ATOM 709 C C . TYR A 1 92 ? 6.540 5.740 -12.439 1.00 67.94 92 TYR A C 1
ATOM 711 O O . TYR A 1 92 ? 5.479 5.286 -12.009 1.00 67.94 92 TYR A O 1
ATOM 719 N N . LYS A 1 93 ? 7.481 6.258 -11.640 1.00 72.19 93 LYS A N 1
ATOM 720 C CA . LYS A 1 93 ? 7.336 6.353 -10.184 1.00 72.19 93 LYS A CA 1
ATOM 721 C C . LYS A 1 93 ? 6.104 7.165 -9.791 1.00 72.19 93 LYS A C 1
ATOM 723 O O . LYS A 1 93 ? 5.318 6.711 -8.968 1.00 72.19 93 LYS A O 1
ATOM 728 N N . LYS A 1 94 ? 5.895 8.329 -10.415 1.00 79.31 94 LYS A N 1
ATOM 729 C CA . LYS A 1 94 ? 4.780 9.230 -10.088 1.00 79.31 94 LYS A CA 1
ATOM 730 C C . LYS A 1 94 ? 3.408 8.619 -10.390 1.00 79.31 94 LYS A C 1
ATOM 732 O O . LYS A 1 94 ? 2.471 8.813 -9.614 1.00 79.31 94 LYS A O 1
ATOM 737 N N . GLN A 1 95 ? 3.285 7.883 -11.496 1.00 77.56 95 GLN A N 1
ATOM 738 C CA . GLN A 1 95 ? 2.041 7.187 -11.829 1.00 77.56 95 GLN A CA 1
ATOM 739 C C . GLN A 1 95 ? 1.740 6.091 -10.800 1.00 77.56 95 GLN A C 1
ATOM 741 O O . GLN A 1 95 ? 0.662 6.087 -10.212 1.00 77.56 95 GLN A O 1
ATOM 746 N N . PHE A 1 96 ? 2.727 5.238 -10.509 1.00 83.44 96 PHE A N 1
ATOM 747 C CA . PHE A 1 96 ? 2.595 4.187 -9.500 1.00 83.44 96 PHE A CA 1
ATOM 748 C C . PHE A 1 96 ? 2.263 4.736 -8.116 1.00 83.44 96 PHE A C 1
ATOM 750 O O . PHE A 1 96 ? 1.410 4.195 -7.424 1.00 83.44 96 PHE A O 1
ATOM 757 N N . GLU A 1 97 ? 2.913 5.824 -7.717 1.00 89.88 97 GLU A N 1
ATOM 758 C CA . GLU A 1 97 ? 2.658 6.476 -6.438 1.00 89.88 97 GLU A CA 1
ATOM 759 C C . GLU A 1 97 ? 1.216 6.977 -6.337 1.00 89.88 97 GLU A C 1
ATOM 761 O O . GLU A 1 97 ? 0.574 6.783 -5.307 1.00 89.88 97 GLU A O 1
ATOM 766 N N . THR A 1 98 ? 0.677 7.550 -7.415 1.00 93.00 98 THR A N 1
ATOM 767 C CA . THR A 1 98 ? -0.715 8.019 -7.450 1.00 93.00 98 THR A CA 1
ATOM 768 C C . THR A 1 98 ? -1.694 6.857 -7.276 1.00 93.00 98 THR A C 1
ATOM 770 O O . THR A 1 98 ? -2.596 6.934 -6.439 1.00 93.00 98 THR A O 1
ATOM 773 N N . ASP A 1 99 ? -1.487 5.763 -8.013 1.00 93.81 99 ASP A N 1
ATOM 774 C CA . ASP A 1 99 ? -2.338 4.572 -7.937 1.00 93.81 99 ASP A CA 1
ATOM 775 C C . ASP A 1 99 ? -2.264 3.915 -6.550 1.00 93.81 99 ASP A C 1
ATOM 777 O O . ASP A 1 99 ? -3.294 3.566 -5.965 1.00 93.81 99 ASP A O 1
ATOM 781 N N . VAL A 1 100 ? -1.057 3.807 -5.984 1.00 95.88 100 VAL A N 1
ATOM 782 C CA . VAL A 1 100 ? -0.823 3.260 -4.640 1.00 95.88 100 VAL A CA 1
ATOM 783 C C . VAL A 1 100 ? -1.518 4.106 -3.578 1.00 95.88 100 VAL A C 1
ATOM 785 O O . VAL A 1 100 ? -2.233 3.560 -2.739 1.00 95.88 100 VAL A O 1
ATOM 788 N N . VAL A 1 101 ? -1.369 5.432 -3.615 1.00 96.94 101 VAL A N 1
ATOM 789 C CA . VAL A 1 101 ? -2.033 6.328 -2.657 1.00 96.94 101 VAL 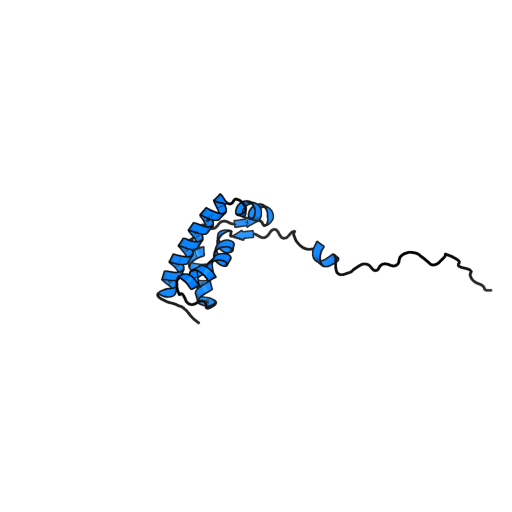A CA 1
ATOM 790 C C . VAL A 1 101 ? -3.554 6.217 -2.773 1.00 96.94 101 VAL A C 1
ATOM 792 O O . VAL A 1 101 ? -4.235 6.121 -1.752 1.00 96.94 101 VAL A O 1
ATOM 795 N N . ALA A 1 102 ? -4.104 6.161 -3.989 1.00 97.62 102 ALA A N 1
ATOM 796 C CA . ALA A 1 102 ? -5.539 5.976 -4.192 1.00 97.62 102 ALA A CA 1
ATOM 797 C C . ALA A 1 102 ? -6.042 4.634 -3.624 1.00 97.62 102 ALA A C 1
ATOM 799 O O . ALA A 1 102 ? -7.102 4.590 -2.993 1.00 97.62 102 ALA A O 1
ATOM 800 N N . ALA A 1 103 ? -5.288 3.547 -3.813 1.00 97.88 103 ALA A N 1
ATOM 801 C CA . ALA A 1 103 ? -5.612 2.238 -3.249 1.00 97.88 103 ALA A CA 1
ATOM 802 C C . ALA A 1 103 ? -5.535 2.234 -1.713 1.00 97.88 103 ALA A C 1
ATOM 804 O O . ALA A 1 103 ? -6.448 1.727 -1.064 1.00 97.88 103 ALA A O 1
ATOM 805 N N . LEU A 1 104 ? -4.509 2.863 -1.128 1.00 98.50 104 LEU A N 1
ATOM 806 C CA . LEU A 1 104 ? -4.377 3.021 0.323 1.00 98.50 104 LEU A CA 1
ATOM 807 C C . LEU A 1 104 ? -5.545 3.818 0.913 1.00 98.50 104 LEU A C 1
ATOM 809 O O . LEU A 1 104 ? -6.097 3.410 1.927 1.00 98.50 104 LEU A O 1
ATOM 813 N N . ILE A 1 105 ? -5.978 4.908 0.271 1.00 98.38 105 ILE A N 1
ATOM 814 C CA . ILE A 1 105 ? -7.147 5.684 0.720 1.00 98.38 105 ILE A CA 1
ATOM 815 C C . ILE A 1 105 ? -8.405 4.808 0.733 1.00 98.38 105 ILE A C 1
ATOM 817 O O . ILE A 1 105 ? -9.134 4.799 1.724 1.00 98.38 105 ILE A O 1
ATOM 821 N N . LYS A 1 106 ? -8.651 4.038 -0.335 1.00 98.12 106 LYS A N 1
ATOM 822 C CA . LYS A 1 106 ? -9.794 3.112 -0.399 1.00 98.12 106 LYS A CA 1
ATOM 823 C C . LYS A 1 106 ? -9.722 2.047 0.698 1.00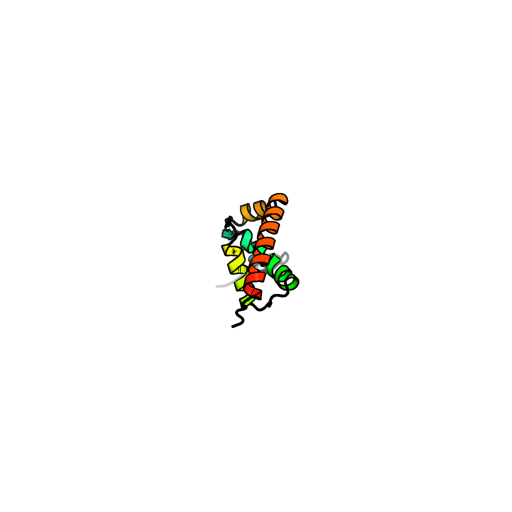 98.12 106 LYS A C 1
ATOM 825 O O . LYS A 1 106 ? -10.722 1.806 1.368 1.00 98.12 106 LYS A O 1
ATOM 830 N N . ALA A 1 107 ? -8.551 1.451 0.912 1.00 98.12 107 ALA A N 1
ATOM 831 C CA . ALA A 1 107 ? -8.332 0.462 1.963 1.00 98.12 107 ALA A CA 1
ATOM 832 C C . ALA A 1 107 ? -8.543 1.057 3.366 1.00 98.12 107 ALA A C 1
ATOM 834 O O . ALA A 1 107 ? -9.227 0.455 4.191 1.00 98.12 107 ALA A O 1
ATOM 835 N N . CYS A 1 108 ? -8.049 2.274 3.610 1.00 98.25 108 CYS A N 1
ATOM 836 C CA . CYS A 1 108 ? -8.281 3.017 4.845 1.00 98.25 108 CYS A CA 1
ATOM 837 C C . CYS A 1 108 ? -9.774 3.203 5.132 1.00 98.25 108 CYS A C 1
ATOM 839 O O . CYS A 1 108 ? -10.186 3.014 6.270 1.00 98.25 108 CYS A O 1
ATOM 841 N N . LEU A 1 109 ? -10.597 3.534 4.130 1.00 97.69 109 LEU A N 1
ATOM 842 C CA . LEU A 1 109 ? -12.048 3.672 4.320 1.00 97.69 109 LEU A CA 1
ATOM 843 C C . LEU A 1 109 ? -12.699 2.356 4.770 1.00 97.69 109 LEU A C 1
ATOM 845 O O . LEU A 1 109 ? -13.551 2.369 5.658 1.00 97.69 109 LEU A O 1
ATOM 849 N N . VAL A 1 110 ? -12.271 1.226 4.198 1.00 97.44 110 VAL A N 1
ATOM 850 C CA . VAL A 1 110 ? -12.765 -0.106 4.579 1.00 97.44 110 VAL A CA 1
ATOM 851 C C . VAL A 1 110 ? -12.359 -0.437 6.015 1.00 97.44 110 VAL A C 1
ATOM 853 O O . VAL A 1 110 ? -13.228 -0.715 6.839 1.00 97.44 110 VAL A O 1
ATOM 856 N N . VAL A 1 111 ? -11.070 -0.329 6.353 1.00 97.06 111 VAL A N 1
ATOM 857 C CA . VAL A 1 111 ? -10.568 -0.644 7.704 1.00 97.06 111 VAL A CA 1
ATOM 858 C C . VAL A 1 111 ? -11.161 0.298 8.753 1.00 97.06 111 VAL A C 1
ATOM 860 O O . VAL A 1 111 ? -11.557 -0.155 9.821 1.00 97.06 111 VAL A O 1
ATOM 863 N N . LYS A 1 112 ? -11.317 1.592 8.447 1.00 95.94 112 LYS A N 1
ATOM 864 C CA . LYS A 1 112 ? -11.943 2.569 9.356 1.00 95.94 112 LYS A CA 1
ATOM 865 C C . LYS A 1 112 ? -13.394 2.220 9.680 1.00 95.94 112 LYS A C 1
ATOM 867 O O . LYS A 1 112 ? -13.845 2.493 10.786 1.00 95.94 112 LYS A O 1
ATOM 872 N N . SER A 1 113 ? -14.122 1.633 8.728 1.00 95.31 113 SER A N 1
ATOM 873 C CA . SER A 1 113 ? -15.525 1.253 8.927 1.00 95.31 113 SER A CA 1
ATOM 874 C C . SER A 1 113 ? -15.710 0.015 9.813 1.00 95.31 113 SER A C 1
ATOM 876 O O . SER A 1 113 ? -16.759 -0.132 10.433 1.00 95.31 113 SER A O 1
ATOM 878 N N . SER A 1 114 ? -14.703 -0.861 9.891 1.00 93.75 114 SER A N 1
ATOM 879 C CA . SER A 1 114 ? -14.745 -2.100 10.674 1.00 93.75 114 SER A CA 1
ATOM 880 C C . SER A 1 114 ? -13.326 -2.532 11.075 1.00 93.75 114 SER A C 1
ATOM 882 O O . SER A 1 114 ? -12.786 -3.478 10.491 1.00 93.75 114 SER A O 1
ATOM 884 N N . PRO A 1 115 ? -12.691 -1.842 12.037 1.00 89.94 115 PRO A N 1
ATOM 885 C CA . PRO A 1 115 ? -11.303 -2.110 12.382 1.00 89.94 115 PRO A CA 1
ATOM 886 C C . PRO A 1 115 ? -11.159 -3.416 13.168 1.00 89.94 115 PRO A C 1
ATOM 888 O O . PRO A 1 115 ? -11.954 -3.717 14.058 1.00 89.94 115 PRO A O 1
ATOM 891 N N . ASN A 1 116 ? -10.109 -4.178 12.859 1.00 87.38 116 ASN A N 1
ATOM 892 C CA . ASN A 1 116 ? -9.737 -5.376 13.600 1.00 87.38 116 ASN A CA 1
ATOM 893 C C . ASN A 1 116 ? -8.451 -5.104 14.394 1.00 87.38 116 ASN A C 1
ATOM 895 O O . ASN A 1 116 ? -7.363 -5.004 13.827 1.00 87.38 116 ASN A O 1
ATOM 899 N N . HIS A 1 117 ? -8.591 -4.916 15.706 1.00 84.38 117 HIS A N 1
ATOM 900 C CA . HIS A 1 117 ? -7.502 -4.456 16.572 1.00 84.38 117 HIS A CA 1
ATOM 901 C C . HIS A 1 117 ? -6.702 -5.577 17.258 1.00 84.38 117 HIS A C 1
ATOM 903 O O . HIS A 1 117 ? -5.696 -5.255 17.884 1.00 84.38 117 HIS A O 1
ATOM 909 N N . GLU A 1 118 ? -7.125 -6.846 17.161 1.00 72.56 118 GLU A N 1
ATOM 910 C CA . GLU A 1 118 ? -6.568 -7.966 17.955 1.00 72.56 118 GLU A CA 1
ATOM 911 C C . GLU A 1 118 ? -5.260 -8.563 17.434 1.00 72.56 118 GLU A C 1
ATOM 913 O O . GLU A 1 118 ? -5.278 -9.131 16.324 1.00 72.56 118 GLU A O 1
#

pLDDT: mean 76.09, std 23.01, range [28.77, 98.5]

Radius of gyration: 27.89 Å; chains: 1; bounding box: 95×43×33 Å

Secondary structure (DSSP, 8-state):
------------S------TTTTSGGG-S----EEEHHHHHHHHHHHHHHHHHT---SHHHHHHHHHHHHHHSPP-EEEHHHHHHHHH-HHHHHHHHHHHHHHHHHHHHHHHHS----

Foldseek 3Di:
DDDDDDDDDDDDDDDDDDPPPVVVVVPDPPPFDKDWPLLVLLVVCLVVLCVVLVHDPDPQLSVQLSVQLVVPDDTDIDTDPVVVVCCPPVVNVVVSNVSSSVSSNVSRVVCRVPPDRD

Organism: NCBI:txid2818044

InterPro domains:
  IPR019657 Late competence development protein ComFB [PF10719] (35-115)

Sequence (118 aa):
MTQSNNISVNTNEIEQPLNQENAKSALFDQHHSLVNVAEVIAKEKVSEVIKRMEVCDCSKCTNDVLALALNYLPTKYVTSDAGKQYIQLNAYKKQFETDVVAALIKACLVVKSSPNHE